Protein AF-A0A7C1R7R1-F1 (afdb_monomer_lite)

Sequence (45 aa):
MVDNKIREKIARLREEIHYHDYKYYIENNPEISDYEYDQLMRELK

Structure (mmCIF, N/CA/C/O backbone):
data_AF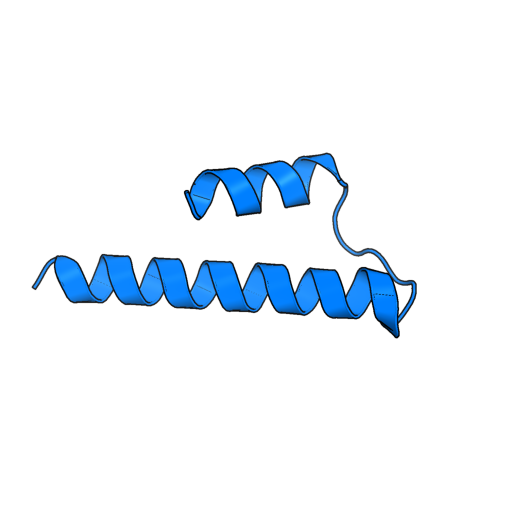-A0A7C1R7R1-F1
#
_entry.id   AF-A0A7C1R7R1-F1
#
loop_
_atom_site.group_PDB
_atom_site.id
_atom_site.type_symbol
_atom_site.label_atom_id
_atom_site.label_alt_id
_atom_site.label_comp_id
_atom_site.label_asym_id
_atom_site.label_entity_id
_atom_site.label_seq_id
_atom_site.pdbx_PDB_ins_code
_atom_site.Cartn_x
_atom_site.Cartn_y
_atom_site.Cartn_z
_atom_site.occupancy
_atom_site.B_iso_or_equiv
_atom_site.auth_seq_id
_atom_site.auth_comp_id
_atom_site.auth_asym_id
_atom_site.auth_atom_id
_atom_site.pdbx_PDB_model_num
ATOM 1 N N . MET A 1 1 ? -24.331 2.339 10.857 1.00 54.41 1 MET A N 1
ATOM 2 C CA . MET A 1 1 ? -24.009 3.024 9.576 1.00 54.41 1 MET A CA 1
ATOM 3 C C . MET A 1 1 ? -22.550 3.500 9.488 1.00 54.41 1 MET A C 1
ATOM 5 O O . MET A 1 1 ? -22.177 4.047 8.459 1.00 54.41 1 MET A O 1
ATOM 9 N N . VAL A 1 2 ? -21.712 3.292 10.514 1.00 59.16 2 VAL A N 1
ATOM 10 C CA . VAL A 1 2 ? -20.299 3.732 10.523 1.00 59.16 2 VAL A CA 1
ATOM 11 C C . VAL A 1 2 ? -19.383 2.682 9.878 1.00 59.16 2 VAL A C 1
ATOM 13 O O . VAL A 1 2 ? -18.438 3.025 9.173 1.00 59.16 2 VAL A O 1
ATOM 16 N N . ASP A 1 3 ? -19.741 1.405 10.010 1.00 68.31 3 ASP A N 1
ATOM 17 C CA . ASP A 1 3 ? -18.956 0.262 9.531 1.00 68.31 3 ASP A CA 1
ATOM 18 C C . ASP A 1 3 ? -18.775 0.240 8.011 1.00 68.31 3 ASP A C 1
ATOM 20 O O . ASP A 1 3 ? -17.719 -0.150 7.519 1.00 68.31 3 ASP A O 1
ATOM 24 N N . ASN A 1 4 ? -19.775 0.703 7.253 1.00 80.00 4 ASN A N 1
ATOM 25 C CA . ASN A 1 4 ? -19.696 0.692 5.792 1.00 80.00 4 ASN A CA 1
ATOM 26 C C . ASN A 1 4 ? -18.683 1.710 5.262 1.00 80.00 4 ASN A C 1
ATOM 28 O O . ASN A 1 4 ? -17.918 1.386 4.365 1.00 80.00 4 ASN A O 1
ATOM 32 N N . LYS A 1 5 ? -18.608 2.903 5.867 1.00 83.81 5 LYS A N 1
ATOM 33 C CA . LYS A 1 5 ? -17.637 3.930 5.459 1.00 83.81 5 LYS A CA 1
ATOM 34 C C . LYS A 1 5 ? -16.202 3.500 5.748 1.00 83.81 5 LYS A C 1
ATOM 36 O O . LYS A 1 5 ? -15.316 3.751 4.940 1.00 83.81 5 LYS A O 1
ATOM 41 N N . ILE A 1 6 ? -15.976 2.835 6.882 1.00 86.06 6 ILE A N 1
ATOM 42 C CA . ILE A 1 6 ? -14.655 2.298 7.234 1.00 86.06 6 ILE A CA 1
ATOM 43 C C . ILE A 1 6 ? -14.273 1.175 6.263 1.00 86.06 6 ILE A C 1
ATOM 45 O O . ILE A 1 6 ? -13.167 1.175 5.734 1.00 86.06 6 ILE A O 1
ATOM 49 N N . ARG A 1 7 ? -15.205 0.263 5.960 1.00 85.62 7 ARG A N 1
ATOM 50 C CA . ARG A 1 7 ? -14.994 -0.810 4.977 1.00 85.62 7 ARG A CA 1
ATOM 51 C C . ARG A 1 7 ? -14.700 -0.283 3.575 1.00 85.62 7 ARG A C 1
ATOM 53 O O . ARG A 1 7 ? -13.777 -0.775 2.939 1.00 85.62 7 ARG A O 1
ATOM 60 N N . GLU A 1 8 ? -15.441 0.720 3.113 1.00 88.62 8 GLU A N 1
ATOM 61 C CA . GLU A 1 8 ? -15.201 1.378 1.823 1.00 88.62 8 GLU A CA 1
ATOM 62 C C . GLU A 1 8 ? -13.832 2.062 1.786 1.00 88.62 8 GLU A C 1
ATOM 64 O O . GLU A 1 8 ? -13.126 1.967 0.784 1.00 88.62 8 GLU A O 1
ATOM 69 N N . LYS A 1 9 ? -13.420 2.708 2.885 1.00 88.19 9 LYS A N 1
ATOM 70 C CA . LYS A 1 9 ? -12.100 3.340 2.979 1.00 88.19 9 LYS A CA 1
ATOM 71 C C . LYS A 1 9 ? -10.971 2.305 2.919 1.00 88.19 9 LYS A C 1
ATOM 73 O O . LYS A 1 9 ? -10.027 2.485 2.160 1.00 88.19 9 LYS A O 1
ATOM 78 N N . ILE A 1 10 ? -11.107 1.196 3.648 1.00 90.06 10 ILE A N 1
ATOM 79 C CA . ILE A 1 10 ? -10.158 0.071 3.618 1.00 90.06 10 ILE A CA 1
ATOM 80 C C . ILE A 1 10 ? -10.097 -0.569 2.225 1.00 90.06 10 ILE A C 1
ATOM 82 O O . ILE A 1 10 ? -9.015 -0.917 1.758 1.00 90.06 10 ILE A O 1
ATOM 86 N N . ALA A 1 11 ? -11.242 -0.723 1.552 1.00 90.88 11 ALA A N 1
ATOM 87 C CA . ALA A 1 11 ? -11.294 -1.276 0.202 1.00 90.88 11 ALA A CA 1
ATOM 88 C C . ALA A 1 11 ? -10.533 -0.393 -0.798 1.00 90.88 11 ALA A C 1
ATOM 90 O O . ALA A 1 11 ? -9.715 -0.910 -1.553 1.00 90.88 11 ALA A O 1
ATOM 91 N N . ARG A 1 12 ? -10.731 0.931 -0.740 1.00 91.50 12 ARG A N 1
ATOM 92 C CA . ARG A 1 12 ? -9.999 1.886 -1.587 1.00 91.50 12 ARG A CA 1
ATOM 93 C C . ARG A 1 12 ? -8.498 1.874 -1.318 1.00 91.50 12 ARG A C 1
ATOM 95 O O . ARG A 1 12 ? -7.731 1.769 -2.263 1.00 91.50 12 ARG A O 1
ATOM 102 N N . LEU A 1 13 ? -8.089 1.904 -0.047 1.00 91.56 13 LEU A N 1
ATOM 103 C CA . LEU A 1 13 ? -6.671 1.831 0.329 1.00 91.56 13 LEU A CA 1
ATOM 104 C C . LEU A 1 13 ? -6.011 0.550 -0.199 1.00 91.56 13 LEU A C 1
ATOM 106 O O . LEU A 1 13 ? -4.890 0.588 -0.691 1.00 91.56 13 LEU A O 1
ATOM 110 N N . ARG A 1 14 ? -6.717 -0.588 -0.150 1.00 92.00 14 ARG A N 1
ATOM 111 C CA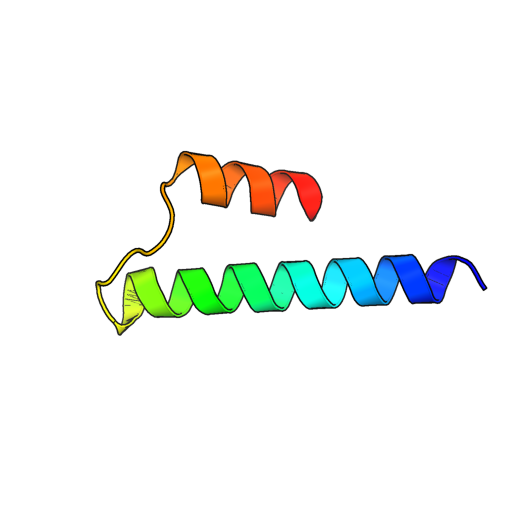 . ARG A 1 14 ? -6.227 -1.842 -0.741 1.00 92.00 14 ARG A CA 1
ATOM 112 C C . ARG A 1 14 ? -6.080 -1.767 -2.256 1.00 92.00 14 ARG A C 1
ATOM 114 O O . ARG A 1 14 ? -5.084 -2.263 -2.770 1.00 92.00 14 ARG A O 1
ATOM 121 N N . GLU A 1 15 ? -7.058 -1.207 -2.963 1.00 94.00 15 GLU A N 1
ATOM 122 C CA . GLU A 1 15 ? -6.974 -1.042 -4.421 1.00 94.00 15 GLU A CA 1
ATOM 123 C C . GLU A 1 15 ? -5.801 -0.142 -4.819 1.00 94.00 15 GLU A C 1
ATOM 125 O O . GLU A 1 15 ? -5.069 -0.473 -5.747 1.00 94.00 15 GLU A O 1
ATOM 130 N N . GLU A 1 16 ? -5.584 0.947 -4.083 1.00 93.12 16 GLU A N 1
ATOM 131 C CA . GLU A 1 16 ? -4.488 1.888 -4.312 1.00 93.12 16 GLU A CA 1
ATOM 132 C C . GLU A 1 16 ? -3.118 1.226 -4.102 1.00 93.12 16 GLU A C 1
ATOM 134 O O . GLU A 1 16 ? -2.261 1.283 -4.984 1.00 93.12 16 GLU A O 1
ATOM 139 N N . ILE A 1 17 ? -2.940 0.485 -3.003 1.00 92.12 17 ILE A N 1
ATOM 140 C CA . ILE A 1 17 ? -1.720 -0.302 -2.755 1.00 92.12 17 ILE A CA 1
ATOM 141 C C . ILE A 1 17 ? -1.482 -1.315 -3.883 1.00 92.12 17 ILE A C 1
ATOM 143 O O . ILE A 1 17 ? -0.377 -1.393 -4.413 1.00 92.12 17 ILE A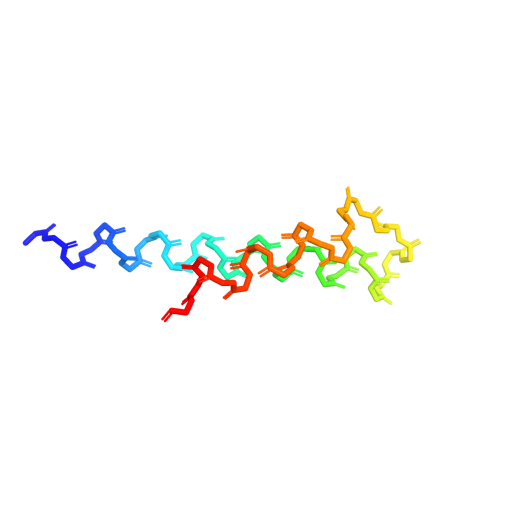 O 1
ATOM 147 N N . HIS A 1 18 ? -2.515 -2.052 -4.306 1.00 93.50 18 HIS A N 1
ATOM 148 C CA . HIS A 1 18 ? -2.391 -3.027 -5.394 1.00 93.50 18 HIS A CA 1
ATOM 149 C C . HIS A 1 18 ? -2.034 -2.388 -6.739 1.00 93.50 18 HIS A C 1
ATOM 151 O O . HIS A 1 18 ? -1.270 -2.969 -7.512 1.00 93.50 18 HIS A O 1
ATOM 157 N N . TYR A 1 19 ? -2.579 -1.209 -7.031 1.00 94.12 19 TYR A N 1
ATOM 158 C CA . TYR A 1 19 ? -2.236 -0.450 -8.227 1.00 94.12 19 TYR A CA 1
ATOM 159 C C . TYR A 1 19 ? -0.755 -0.051 -8.221 1.00 94.12 19 TYR A C 1
ATOM 161 O O . TYR A 1 19 ? -0.058 -0.258 -9.217 1.00 94.12 19 TYR A O 1
ATOM 169 N N . HIS A 1 20 ? -0.249 0.438 -7.087 1.00 92.50 20 HIS A N 1
ATOM 170 C CA . HIS A 1 20 ? 1.164 0.784 -6.945 1.00 92.50 20 HIS A CA 1
ATOM 171 C C . HIS A 1 20 ? 2.086 -0.443 -6.966 1.00 92.50 20 HIS A C 1
ATOM 173 O O . HIS A 1 20 ? 3.140 -0.386 -7.597 1.00 92.50 20 HIS A O 1
ATOM 179 N N . ASP A 1 21 ? 1.676 -1.573 -6.386 1.00 92.19 21 ASP A N 1
ATOM 180 C CA . ASP A 1 21 ? 2.409 -2.840 -6.503 1.00 92.19 21 ASP A CA 1
ATOM 181 C C . ASP A 1 21 ? 2.520 -3.277 -7.968 1.00 92.19 21 ASP A C 1
ATOM 183 O O . ASP A 1 21 ? 3.594 -3.647 -8.438 1.00 92.19 21 ASP A O 1
ATOM 187 N N . TYR A 1 22 ? 1.419 -3.210 -8.721 1.00 94.19 22 TYR A N 1
ATOM 188 C CA . TYR A 1 22 ? 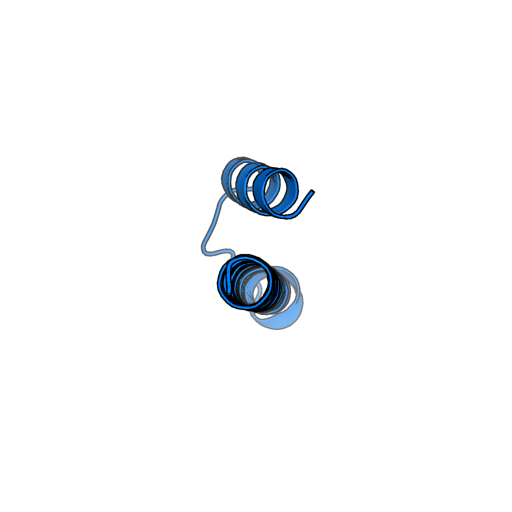1.421 -3.558 -10.139 1.00 94.19 22 TYR A CA 1
ATOM 189 C C . TYR A 1 22 ? 2.359 -2.642 -10.936 1.00 94.19 22 TYR A C 1
ATOM 191 O O . TYR A 1 22 ? 3.187 -3.114 -11.713 1.00 94.19 22 TYR A O 1
ATOM 199 N N . LYS A 1 23 ? 2.292 -1.331 -10.699 1.00 93.19 23 LYS A N 1
ATOM 200 C CA . LYS A 1 23 ? 3.203 -0.340 -11.287 1.00 93.19 23 LYS A CA 1
ATOM 201 C C . LYS A 1 23 ? 4.670 -0.645 -10.996 1.00 93.19 23 LYS A C 1
ATOM 203 O O . LYS A 1 23 ? 5.503 -0.603 -11.900 1.00 93.19 23 LYS A O 1
ATOM 208 N N . TYR A 1 24 ? 4.974 -0.977 -9.745 1.00 92.62 24 TYR A N 1
ATOM 209 C CA . TYR A 1 24 ? 6.326 -1.256 -9.282 1.00 92.62 24 TYR A CA 1
ATOM 210 C C . TYR A 1 24 ? 6.871 -2.558 -9.880 1.00 92.62 24 TYR A C 1
ATOM 212 O O . TYR A 1 24 ? 7.937 -2.558 -10.490 1.00 92.62 24 TYR A O 1
ATOM 220 N N . TYR A 1 25 ? 6.130 -3.661 -9.746 1.00 92.06 25 TYR A N 1
ATOM 221 C CA . TYR A 1 25 ? 6.614 -4.996 -10.109 1.00 92.06 25 TYR A CA 1
ATOM 222 C C . TYR A 1 25 ? 6.384 -5.370 -11.575 1.00 92.06 25 TYR A C 1
ATOM 224 O O . TYR A 1 25 ? 7.170 -6.133 -12.133 1.00 92.06 25 TYR A O 1
ATOM 232 N N . ILE A 1 26 ? 5.306 -4.883 -12.198 1.00 93.81 26 ILE A N 1
ATOM 233 C CA . ILE A 1 26 ? 4.927 -5.252 -13.570 1.00 93.81 26 ILE A CA 1
ATOM 234 C C . ILE A 1 26 ? 5.354 -4.175 -14.563 1.00 93.81 26 ILE A C 1
ATOM 236 O O . ILE A 1 26 ? 6.024 -4.487 -15.546 1.00 93.81 26 ILE A O 1
ATOM 240 N N . GLU A 1 27 ? 4.995 -2.912 -14.315 1.00 94.06 27 GLU A N 1
ATOM 241 C CA . GLU A 1 27 ? 5.334 -1.817 -15.237 1.00 94.06 27 GLU A CA 1
ATOM 242 C C . GLU A 1 27 ? 6.773 -1.305 -15.057 1.00 94.06 27 GLU A C 1
ATOM 244 O O . GLU A 1 27 ? 7.262 -0.582 -15.924 1.00 94.06 27 GLU A O 1
ATOM 249 N N . ASN A 1 28 ? 7.464 -1.677 -13.965 1.00 91.38 28 ASN A N 1
ATOM 250 C CA . ASN A 1 28 ? 8.738 -1.077 -13.535 1.00 91.38 28 ASN A CA 1
ATOM 251 C C . ASN A 1 28 ? 8.692 0.463 -13.549 1.00 91.38 28 ASN A C 1
ATOM 253 O O . ASN A 1 28 ? 9.681 1.133 -13.848 1.00 91.38 28 ASN A O 1
ATOM 257 N N . ASN A 1 29 ? 7.519 1.019 -13.247 1.00 92.81 29 ASN A N 1
ATOM 258 C CA . ASN A 1 29 ? 7.242 2.445 -13.272 1.00 92.81 29 ASN A CA 1
ATOM 259 C C . ASN A 1 29 ? 6.690 2.881 -11.908 1.00 92.81 29 ASN A C 1
ATOM 261 O O . ASN A 1 29 ? 5.480 3.081 -11.772 1.00 92.81 29 ASN A O 1
ATOM 265 N N . PRO A 1 30 ? 7.546 2.968 -10.873 1.00 90.19 30 PRO A N 1
ATOM 266 C CA . PRO A 1 30 ? 7.118 3.393 -9.548 1.00 90.19 30 PRO A CA 1
ATOM 267 C C . PRO A 1 30 ? 6.601 4.837 -9.593 1.00 90.19 30 PRO A C 1
ATOM 269 O O . PRO A 1 30 ? 7.343 5.765 -9.906 1.00 90.19 30 PRO A O 1
ATOM 272 N N . GLU A 1 31 ? 5.316 5.021 -9.282 1.00 91.69 31 GLU A N 1
ATOM 273 C CA . GLU A 1 31 ? 4.675 6.346 -9.212 1.00 91.69 31 GLU A CA 1
ATOM 274 C C . GLU A 1 31 ? 4.813 7.003 -7.837 1.00 91.69 31 GLU A C 1
ATOM 276 O O . GLU A 1 31 ? 4.712 8.223 -7.735 1.00 91.69 31 GLU A O 1
ATOM 281 N N . ILE A 1 32 ? 5.059 6.200 -6.800 1.00 91.06 32 ILE A N 1
ATOM 282 C CA . ILE A 1 32 ? 5.201 6.649 -5.417 1.00 91.06 32 ILE A CA 1
ATOM 283 C C . ILE A 1 32 ? 6.533 6.180 -4.837 1.00 91.06 32 ILE A C 1
ATOM 285 O O . ILE A 1 32 ? 7.080 5.151 -5.240 1.00 91.06 32 ILE A O 1
ATOM 289 N N . SER A 1 33 ? 7.055 6.949 -3.887 1.00 91.81 33 SER A N 1
ATOM 290 C CA . SER A 1 33 ? 8.248 6.585 -3.121 1.00 91.81 33 SER A CA 1
ATOM 291 C C . SER A 1 33 ? 7.942 5.479 -2.108 1.00 91.81 33 SER A C 1
ATOM 293 O O . SER A 1 33 ? 6.821 5.383 -1.606 1.00 91.81 33 SER A O 1
ATOM 295 N N . ASP A 1 34 ? 8.963 4.717 -1.708 1.00 88.56 34 ASP A N 1
ATOM 296 C CA . ASP A 1 34 ? 8.873 3.741 -0.612 1.00 88.56 34 ASP A CA 1
ATOM 297 C C . ASP A 1 34 ? 8.265 4.365 0.662 1.00 88.56 34 ASP A C 1
ATOM 299 O O . ASP A 1 34 ? 7.475 3.732 1.359 1.00 88.56 34 ASP A O 1
ATOM 303 N N . TYR A 1 35 ? 8.556 5.646 0.936 1.00 92.75 35 TYR A N 1
ATOM 304 C CA . TYR A 1 35 ? 7.964 6.372 2.067 1.00 92.75 35 TYR A CA 1
ATOM 305 C C . TYR A 1 35 ? 6.446 6.555 1.934 1.00 92.75 35 TYR A C 1
ATOM 307 O O . TYR A 1 35 ? 5.719 6.442 2.920 1.00 92.75 35 TYR A O 1
ATOM 315 N N . GLU A 1 36 ? 5.962 6.868 0.733 1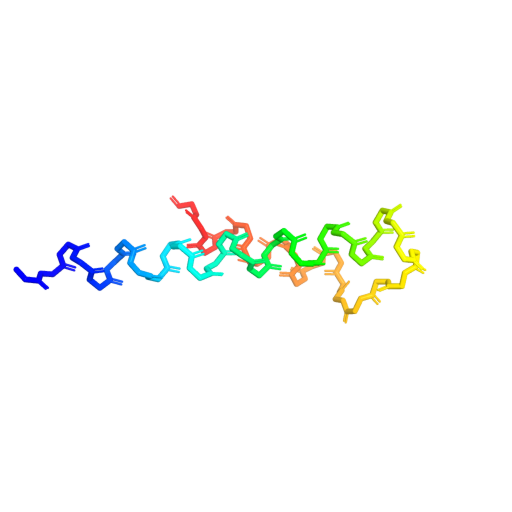.00 91.75 36 GLU A N 1
ATOM 316 C CA . GLU A 1 36 ? 4.534 7.064 0.468 1.00 91.75 36 GLU A CA 1
ATOM 317 C C . GLU A 1 36 ? 3.787 5.732 0.544 1.00 91.75 36 GLU A C 1
ATOM 319 O O . GLU A 1 36 ? 2.722 5.659 1.155 1.00 91.75 36 GLU A O 1
ATOM 324 N N . TYR A 1 37 ? 4.394 4.660 0.032 1.00 90.75 37 TYR A N 1
ATOM 325 C CA . TYR A 1 37 ? 3.870 3.305 0.176 1.00 90.75 37 TYR A CA 1
ATOM 326 C C . TYR A 1 37 ? 3.765 2.889 1.649 1.00 90.75 37 TYR A C 1
ATOM 328 O O . TYR A 1 37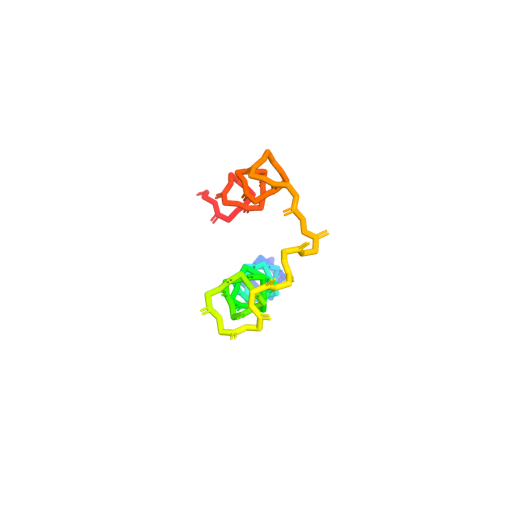 ? 2.723 2.404 2.092 1.00 90.75 37 TYR A O 1
ATOM 336 N N . ASP A 1 38 ? 4.795 3.175 2.450 1.00 91.62 38 ASP A N 1
ATOM 337 C CA . ASP A 1 38 ? 4.769 2.948 3.895 1.00 91.62 38 ASP A CA 1
ATOM 338 C C . ASP A 1 38 ? 3.643 3.730 4.593 1.00 91.62 38 ASP A C 1
ATOM 340 O O . ASP A 1 38 ? 3.049 3.224 5.550 1.00 91.62 38 ASP A O 1
ATOM 344 N N . GLN A 1 39 ? 3.326 4.953 4.145 1.00 92.62 39 GLN A N 1
ATOM 345 C CA . GLN A 1 39 ? 2.184 5.707 4.679 1.00 92.62 39 GLN A CA 1
ATOM 346 C C . GLN A 1 39 ? 0.849 5.041 4.324 1.00 92.62 39 GLN A C 1
ATOM 348 O O . GLN A 1 39 ? 0.010 4.887 5.213 1.00 92.62 39 GLN A O 1
ATOM 353 N N . LEU A 1 40 ? 0.668 4.587 3.078 1.00 89.56 40 LEU A N 1
ATOM 354 C CA . LEU A 1 40 ? -0.539 3.865 2.650 1.00 89.56 40 LEU A CA 1
ATOM 355 C C . LEU A 1 40 ? -0.739 2.581 3.470 1.00 89.56 40 LEU A C 1
ATOM 357 O O . LEU A 1 40 ? -1.830 2.318 3.983 1.00 89.56 40 LEU A O 1
ATOM 361 N N . MET A 1 41 ? 0.338 1.823 3.687 1.00 88.81 41 MET A N 1
ATOM 362 C CA . MET A 1 41 ? 0.342 0.631 4.539 1.00 88.81 41 MET A CA 1
ATOM 363 C C . MET A 1 41 ? -0.014 0.938 5.995 1.00 88.81 41 MET A C 1
ATOM 365 O O . MET A 1 41 ? -0.694 0.145 6.650 1.00 88.81 41 MET A O 1
ATOM 369 N N . ARG A 1 42 ? 0.454 2.075 6.524 1.00 91.00 42 ARG A N 1
ATOM 370 C CA . ARG A 1 42 ? 0.134 2.525 7.886 1.00 91.00 42 ARG A CA 1
ATOM 371 C C . ARG A 1 42 ? -1.321 2.948 8.023 1.00 91.00 42 ARG A C 1
ATOM 373 O O . ARG A 1 42 ? -1.891 2.708 9.078 1.00 91.00 42 ARG A O 1
ATOM 380 N N . GLU A 1 43 ? -1.908 3.551 6.994 1.00 87.56 43 GLU A N 1
ATOM 381 C CA . GLU A 1 43 ? -3.321 3.945 6.999 1.00 87.56 43 GLU A CA 1
ATOM 382 C C . GLU A 1 43 ? -4.264 2.738 6.862 1.00 87.56 43 GLU A C 1
ATOM 384 O O . GLU A 1 43 ? -5.389 2.769 7.362 1.00 87.56 43 GLU A O 1
ATOM 389 N N . LEU A 1 44 ? -3.801 1.657 6.226 1.00 84.31 44 LEU A N 1
ATOM 390 C CA . LEU A 1 44 ? -4.543 0.400 6.122 1.00 84.31 44 LEU A CA 1
ATOM 391 C C . LEU A 1 44 ? -4.592 -0.400 7.443 1.00 84.31 44 LEU A C 1
ATOM 393 O O . LEU A 1 44 ? -5.482 -1.240 7.607 1.00 84.31 44 LEU A O 1
ATOM 397 N N . LYS A 1 45 ? -3.630 -0.185 8.346 1.00 76.50 45 LYS A N 1
ATOM 398 C CA . LYS A 1 45 ? -3.421 -0.975 9.569 1.00 76.50 45 LYS A CA 1
ATOM 399 C C . LYS A 1 45 ? -4.277 -0.499 10.742 1.00 76.50 45 LYS A C 1
ATOM 401 O O . LYS A 1 45 ? -4.797 -1.390 11.452 1.00 76.50 45 LYS A O 1
#

pLDDT: mean 88.36, std 8.38, range [54.41, 94.19]

Secondary structure (DSSP, 8-state):
-HHHHHHHHHHHHHHHHHHHHHHHHTS----S-HHHHHHHHHHH-

Organism: Aerophobetes bacterium (NCBI:txid2030807)

Radius of gyration: 12.0 Å; chains: 1; bounding box: 33×12×26 Å

Foldseek 3Di:
DVVVVVVVVLVVLVVVLVVQVCCVPPVVHRPDDPVVSVVSVVVND